Protein AF-A0A960T2F0-F1 (afdb_monomer_lite)

Sequence (79 aa):
MATKTISIDLVAYEKLSAAKLGPGDSFSQVIRRAKWDESPKTCGALLSALGSIPAADDDVILRLESAQERDSPPDDPWA

pLDDT: mean 90.04, std 7.22, range [63.22, 97.44]

Structure (mmCIF, N/CA/C/O backbone):
data_AF-A0A960T2F0-F1
#
_entry.id   AF-A0A960T2F0-F1
#
loop_
_atom_site.group_PDB
_atom_site.id
_atom_site.type_symbol
_atom_site.label_atom_id
_atom_site.label_alt_id
_atom_site.label_comp_id
_atom_site.label_asym_id
_atom_site.label_entity_id
_atom_site.label_seq_id
_atom_site.pdbx_PDB_ins_code
_atom_site.Cartn_x
_atom_site.Cartn_y
_atom_site.Cartn_z
_atom_site.occupancy
_atom_site.B_iso_or_equiv
_atom_site.auth_seq_id
_atom_site.auth_comp_id
_atom_site.auth_asym_id
_atom_site.auth_atom_id
_atom_site.pdbx_PDB_model_num
ATOM 1 N N . MET A 1 1 ? -15.363 20.526 3.979 1.00 63.22 1 MET A N 1
ATOM 2 C CA . MET A 1 1 ? -14.804 19.182 3.706 1.00 63.22 1 MET A CA 1
ATOM 3 C C . MET A 1 1 ? -15.592 18.562 2.571 1.00 63.22 1 MET A C 1
ATOM 5 O O . MET A 1 1 ? -16.807 18.705 2.566 1.00 63.22 1 MET A O 1
ATOM 9 N N . ALA A 1 2 ? -14.925 17.919 1.616 1.00 86.06 2 ALA A N 1
ATOM 10 C CA . ALA A 1 2 ? -15.619 17.151 0.590 1.00 86.06 2 ALA A CA 1
ATOM 11 C C . ALA A 1 2 ? -16.161 15.859 1.219 1.00 86.06 2 ALA A C 1
ATOM 13 O O . ALA A 1 2 ? -15.395 15.089 1.795 1.00 86.06 2 ALA A O 1
ATOM 14 N N . THR A 1 3 ? -17.469 15.636 1.125 1.00 89.81 3 THR A N 1
ATOM 15 C CA . THR A 1 3 ? -18.107 14.402 1.597 1.00 89.81 3 THR A CA 1
ATOM 16 C C . THR A 1 3 ? -18.305 13.465 0.412 1.00 89.81 3 THR A C 1
ATOM 18 O O . THR A 1 3 ? -18.696 13.896 -0.673 1.00 89.81 3 THR A O 1
ATOM 21 N N . LYS A 1 4 ? -18.029 12.178 0.616 1.00 90.69 4 LYS A N 1
ATOM 22 C CA . LYS A 1 4 ? -18.342 11.110 -0.334 1.00 90.69 4 LYS A CA 1
ATOM 23 C C . LYS A 1 4 ? -19.295 10.133 0.340 1.00 90.69 4 LYS A C 1
ATOM 25 O O . LYS A 1 4 ? -19.083 9.769 1.494 1.00 90.69 4 LYS A O 1
ATOM 30 N N . THR A 1 5 ? -20.327 9.725 -0.386 1.00 94.50 5 THR A N 1
ATOM 31 C CA . THR A 1 5 ? -21.264 8.692 0.057 1.00 94.50 5 THR A CA 1
ATOM 32 C C . THR A 1 5 ? -20.792 7.352 -0.485 1.00 94.50 5 THR A C 1
ATOM 34 O O . THR A 1 5 ? -20.489 7.245 -1.671 1.00 94.50 5 THR A O 1
ATOM 37 N N . ILE A 1 6 ? -20.725 6.348 0.384 1.00 92.19 6 ILE A N 1
ATOM 38 C CA . ILE A 1 6 ? -20.392 4.969 0.026 1.00 92.19 6 ILE A CA 1
ATOM 39 C C . ILE A 1 6 ? -21.527 4.051 0.476 1.00 92.19 6 ILE A C 1
ATOM 41 O O . ILE A 1 6 ? -22.139 4.286 1.519 1.00 92.19 6 ILE A O 1
ATOM 45 N N . SER A 1 7 ? -21.796 3.010 -0.301 1.00 95.25 7 SER A N 1
ATOM 46 C CA . SER A 1 7 ? -22.618 1.882 0.135 1.00 95.25 7 SER A CA 1
ATOM 47 C C . SER A 1 7 ? -21.694 0.824 0.725 1.00 95.25 7 SER A C 1
ATOM 49 O O . SER A 1 7 ? -20.661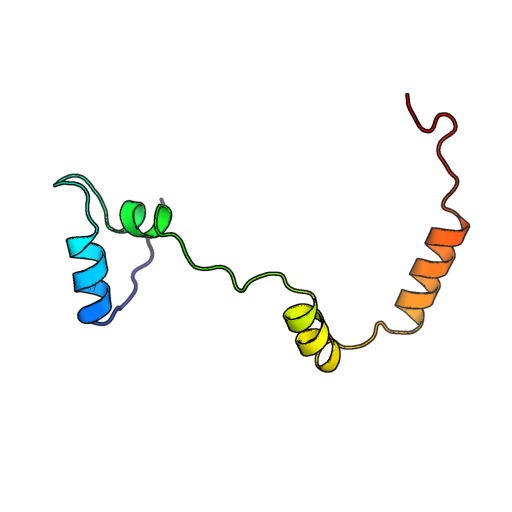 0.514 0.136 1.00 95.25 7 SER A O 1
ATOM 51 N N . ILE A 1 8 ? -22.055 0.284 1.885 1.00 94.00 8 ILE A N 1
ATOM 52 C CA . ILE A 1 8 ? -21.331 -0.804 2.547 1.00 94.00 8 ILE A CA 1
ATOM 53 C C . ILE A 1 8 ? -22.326 -1.893 2.927 1.00 94.00 8 ILE A C 1
ATOM 55 O O . ILE A 1 8 ? -23.506 -1.603 3.141 1.00 94.00 8 ILE A O 1
ATOM 59 N N . ASP A 1 9 ? -21.864 -3.137 2.997 1.00 97.12 9 ASP A N 1
ATOM 60 C CA . ASP A 1 9 ? -22.695 -4.224 3.498 1.00 97.12 9 ASP A CA 1
ATOM 61 C C . ASP A 1 9 ? -22.972 -4.074 5.006 1.00 97.12 9 ASP A C 1
ATOM 63 O O . ASP A 1 9 ? -22.325 -3.300 5.724 1.00 97.12 9 ASP A O 1
ATOM 67 N N . LEU A 1 10 ? -23.970 -4.818 5.486 1.00 97.19 10 LEU A N 1
ATOM 68 C CA . LEU A 1 10 ? -24.412 -4.737 6.875 1.00 97.19 10 LEU A CA 1
ATOM 69 C C . LEU A 1 10 ? -23.320 -5.187 7.858 1.00 97.19 10 LEU A C 1
ATOM 71 O O . LEU A 1 10 ? -23.165 -4.586 8.917 1.00 97.19 10 LEU A O 1
ATOM 75 N N . VAL A 1 11 ? -22.514 -6.184 7.487 1.00 97.12 11 VAL A N 1
ATOM 76 C CA . VAL A 1 11 ? -21.437 -6.711 8.337 1.00 97.12 11 VAL A CA 1
ATOM 77 C C . VAL A 1 11 ? -20.342 -5.658 8.524 1.00 97.12 11 VAL A C 1
ATOM 79 O O . VAL A 1 11 ? -19.846 -5.451 9.634 1.00 97.12 11 VAL A O 1
ATOM 82 N N . ALA A 1 12 ? -19.970 -4.954 7.456 1.00 94.12 12 ALA A N 1
ATOM 83 C CA . ALA A 1 12 ? -19.027 -3.846 7.495 1.00 94.12 12 ALA A CA 1
ATOM 84 C C . ALA A 1 12 ? -19.567 -2.683 8.337 1.00 94.12 12 ALA A C 1
ATOM 86 O O . ALA A 1 12 ? -18.832 -2.122 9.155 1.00 94.12 12 ALA A O 1
ATOM 87 N N . TYR A 1 13 ? -20.853 -2.351 8.187 1.00 95.06 13 TYR A N 1
ATOM 88 C CA . TYR A 1 13 ? -21.509 -1.328 9.001 1.00 95.06 13 TYR A CA 1
ATOM 89 C C . TYR A 1 13 ? -21.456 -1.666 10.498 1.00 95.06 13 TYR A C 1
ATOM 91 O O . TYR A 1 13 ? -21.050 -0.830 11.309 1.00 95.06 13 TYR A O 1
ATOM 99 N N . GLU A 1 14 ? -21.811 -2.897 10.870 1.00 96.06 14 GLU A N 1
ATOM 100 C CA . GLU A 1 14 ? -21.795 -3.359 12.260 1.00 96.06 14 GLU A CA 1
ATOM 101 C C . GLU A 1 14 ? -20.387 -3.332 12.859 1.00 96.06 14 GLU A C 1
ATOM 103 O O . GLU A 1 14 ? -20.208 -2.840 13.975 1.00 96.06 14 GLU A O 1
ATOM 108 N N . LYS A 1 15 ? -19.367 -3.757 12.099 1.00 93.44 15 LYS A N 1
ATOM 109 C CA . LYS A 1 15 ? -17.959 -3.664 12.520 1.00 93.44 15 LYS A CA 1
ATOM 110 C C . LYS A 1 15 ? -17.533 -2.224 12.797 1.00 93.44 15 LYS A C 1
ATOM 112 O O . LYS A 1 15 ? -16.908 -1.956 13.821 1.00 93.44 15 LYS A O 1
ATOM 117 N N . LEU A 1 16 ? -17.885 -1.286 11.914 1.00 93.31 16 LEU A N 1
ATOM 118 C CA . LEU A 1 16 ? -17.579 0.133 12.114 1.00 93.31 16 LEU A CA 1
ATOM 119 C C . LEU A 1 16 ? -18.330 0.720 13.314 1.00 93.31 16 LEU A C 1
ATOM 121 O O . LEU A 1 16 ? -17.783 1.564 14.021 1.00 93.31 16 LEU A O 1
ATOM 125 N N . SER A 1 17 ? -19.570 0.281 13.544 1.00 93.31 17 SER A N 1
ATOM 126 C CA . SER A 1 17 ? -20.381 0.695 14.691 1.00 93.31 17 SER A CA 1
ATOM 127 C C . SER A 1 17 ? -19.782 0.210 16.009 1.00 93.31 17 SER A C 1
ATOM 129 O O . SER A 1 17 ? -19.553 1.018 16.907 1.00 93.31 17 SER A O 1
ATOM 131 N N . ALA A 1 18 ? -19.444 -1.079 16.095 1.00 93.50 18 ALA A N 1
ATOM 132 C CA . ALA A 1 18 ? -18.840 -1.690 17.278 1.00 93.50 18 ALA A CA 1
ATOM 133 C C . ALA A 1 18 ? -17.452 -1.121 17.596 1.00 93.50 18 ALA A C 1
ATOM 135 O O . ALA A 1 18 ? -17.061 -1.037 18.756 1.00 93.50 18 ALA A O 1
ATOM 136 N N . ALA A 1 19 ? -16.705 -0.709 16.571 1.00 93.19 19 ALA A N 1
ATOM 137 C CA . ALA A 1 19 ? -15.381 -0.143 16.754 1.00 93.19 19 ALA A CA 1
ATOM 138 C C . ALA A 1 19 ? -15.392 1.275 17.346 1.00 93.19 19 ALA A C 1
ATOM 140 O O . ALA A 1 19 ? -14.326 1.715 17.773 1.00 93.19 19 ALA A O 1
ATOM 141 N N . LYS A 1 20 ? -16.523 2.003 17.367 1.00 94.19 20 LYS A N 1
ATOM 142 C CA . LYS A 1 20 ? -16.614 3.369 17.922 1.00 94.19 20 LYS A CA 1
ATOM 143 C C . LYS A 1 20 ? -16.215 3.414 19.398 1.00 94.19 20 LYS A C 1
ATOM 145 O O . LYS A 1 20 ? -16.661 2.600 20.195 1.00 94.19 20 LYS A O 1
ATOM 150 N N . LEU A 1 21 ? -15.430 4.423 19.776 1.00 92.31 21 LEU A N 1
ATOM 151 C CA . LEU A 1 21 ? -14.977 4.618 21.161 1.00 92.31 21 LEU A CA 1
ATOM 152 C C . LEU A 1 21 ? -15.989 5.379 22.031 1.00 92.31 21 LEU A C 1
ATOM 154 O O . LEU A 1 21 ? -15.856 5.406 23.250 1.00 92.31 21 LEU A O 1
ATOM 158 N N . GLY A 1 22 ? -16.993 6.014 21.424 1.00 91.50 22 GLY A N 1
ATOM 159 C CA . GLY A 1 22 ? -18.020 6.745 22.154 1.00 91.50 22 GLY A CA 1
ATOM 160 C C . GLY A 1 22 ? -19.001 7.493 21.247 1.00 91.50 22 GLY A C 1
ATOM 161 O O . GLY A 1 22 ? -18.893 7.427 20.021 1.00 91.50 22 GLY A O 1
ATOM 162 N N . PRO A 1 23 ? -19.948 8.245 21.837 1.00 84.19 23 PRO A N 1
ATOM 163 C CA . PRO A 1 23 ? -21.061 8.871 21.114 1.00 84.19 23 PRO A CA 1
ATOM 164 C C . PRO A 1 23 ? -20.646 9.932 20.083 1.00 84.19 23 PRO A C 1
ATOM 166 O O . PRO A 1 23 ? -21.381 10.184 19.134 1.00 84.19 23 PRO A O 1
ATOM 169 N N . GLY A 1 24 ? -19.476 10.555 20.260 1.00 89.25 24 GLY A N 1
ATOM 170 C CA . GLY A 1 24 ? -18.933 11.571 19.349 1.00 89.25 24 GLY A CA 1
ATOM 171 C C . GLY A 1 24 ? -17.997 11.025 18.266 1.00 89.25 24 GLY A C 1
ATOM 172 O O . GLY A 1 24 ? -17.489 11.799 17.458 1.00 89.25 24 GLY A O 1
ATOM 173 N N . ASP A 1 25 ? -17.739 9.717 18.255 1.00 91.69 25 ASP A N 1
ATOM 174 C CA . ASP A 1 25 ? -16.782 9.098 17.343 1.00 91.69 25 ASP A CA 1
ATOM 175 C C . ASP A 1 25 ? -17.451 8.787 15.996 1.00 91.69 25 ASP A C 1
ATOM 177 O O . ASP A 1 25 ? -18.332 7.931 15.871 1.00 91.69 25 ASP A O 1
ATOM 181 N N . SER A 1 26 ? -17.062 9.536 14.969 1.00 93.12 26 SER A N 1
ATOM 182 C CA . SER A 1 26 ? -17.601 9.405 13.613 1.00 93.12 26 SER A CA 1
ATOM 183 C C . SER A 1 26 ? -17.034 8.179 12.896 1.00 93.12 26 SER A C 1
ATOM 185 O O . SER A 1 26 ? -15.891 7.787 13.122 1.00 93.12 26 SER A O 1
ATOM 187 N N . PHE A 1 27 ? -17.772 7.612 11.934 1.00 92.69 27 PHE A N 1
ATOM 188 C CA . PHE A 1 27 ? -17.237 6.526 11.097 1.00 92.69 27 PHE A CA 1
ATOM 189 C C . PHE A 1 27 ? -15.948 6.929 10.367 1.00 92.69 27 PHE A C 1
ATOM 191 O O . PHE A 1 27 ? -15.031 6.124 10.247 1.00 92.69 27 PHE A O 1
ATOM 198 N N . SER A 1 28 ? -15.811 8.198 9.978 1.00 92.44 28 SER A N 1
ATOM 199 C CA . SER A 1 28 ? -14.574 8.728 9.397 1.00 92.44 28 SER A CA 1
ATOM 200 C C . SER A 1 28 ? -13.384 8.712 10.366 1.00 92.44 28 SER A C 1
ATOM 202 O O . SER A 1 28 ? -12.241 8.667 9.918 1.00 92.44 28 SER A O 1
ATOM 204 N N . GLN A 1 29 ? -13.601 8.795 11.682 1.00 94.19 29 GLN A N 1
ATOM 205 C CA . GLN A 1 29 ? -12.541 8.612 12.683 1.00 94.19 29 GLN A CA 1
ATOM 206 C C . GLN A 1 29 ? -12.218 7.131 12.884 1.00 94.19 29 GLN A C 1
ATOM 208 O O . GLN A 1 29 ? -11.038 6.790 12.927 1.00 94.19 29 GLN A O 1
ATOM 213 N N . VAL A 1 30 ? -13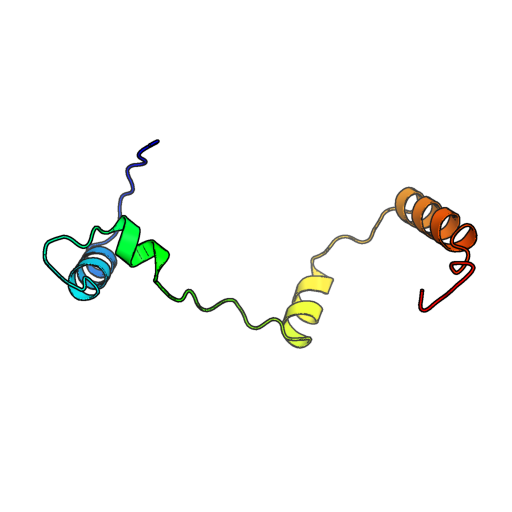.234 6.258 12.917 1.00 94.44 30 VAL A N 1
ATOM 214 C CA . VAL A 1 30 ? -13.049 4.797 12.975 1.00 94.44 30 VAL A CA 1
ATOM 215 C C . VAL A 1 30 ? -12.188 4.307 11.808 1.00 94.44 30 VAL A C 1
ATOM 217 O O . VAL A 1 30 ? -11.169 3.659 12.028 1.00 94.44 30 VAL A O 1
ATOM 220 N N . ILE A 1 31 ? -12.549 4.682 10.577 1.00 92.06 31 ILE A N 1
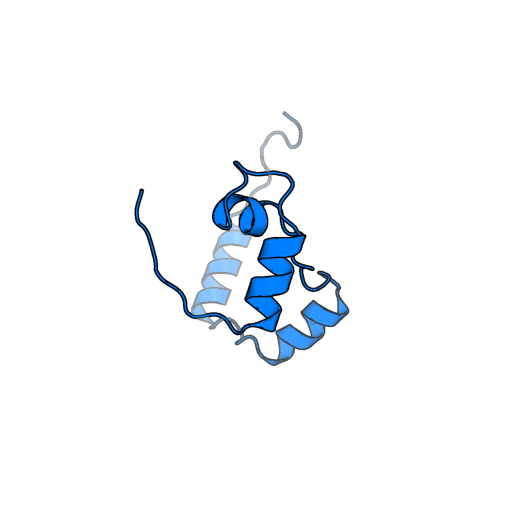ATOM 221 C CA . ILE A 1 31 ? -11.829 4.296 9.354 1.00 92.06 31 ILE A CA 1
ATOM 222 C C . ILE A 1 31 ? -10.380 4.799 9.383 1.00 92.06 31 ILE A C 1
ATOM 224 O O . ILE A 1 31 ? -9.469 4.064 9.014 1.00 92.06 31 ILE A O 1
ATOM 228 N N . ARG A 1 32 ? -10.150 6.033 9.854 1.00 90.50 32 ARG A N 1
ATOM 229 C CA . ARG A 1 32 ? -8.802 6.623 9.924 1.00 90.50 32 ARG A CA 1
ATOM 230 C C . ARG A 1 32 ? -7.882 5.940 10.931 1.00 90.50 32 ARG A C 1
ATOM 232 O O . ARG A 1 32 ? -6.680 5.919 10.701 1.00 90.50 32 ARG A O 1
ATOM 239 N N . ARG A 1 33 ? -8.414 5.418 12.041 1.00 91.69 33 ARG A N 1
ATOM 240 C CA . ARG A 1 33 ? -7.604 4.705 13.046 1.00 91.69 33 ARG A CA 1
ATOM 241 C C . ARG A 1 33 ? -7.492 3.204 12.799 1.00 91.69 33 ARG A C 1
ATOM 243 O O . ARG A 1 33 ? -6.752 2.537 13.520 1.00 91.69 33 ARG A O 1
ATOM 250 N N . ALA A 1 34 ? -8.278 2.661 11.872 1.00 88.50 34 ALA A N 1
ATOM 251 C CA . ALA A 1 34 ? -8.226 1.246 11.558 1.00 88.50 34 ALA A CA 1
ATOM 252 C C . ALA A 1 34 ? -6.804 0.889 11.105 1.00 88.50 34 ALA A C 1
ATOM 254 O O . ALA A 1 34 ? -6.218 1.575 10.266 1.00 88.50 34 ALA A O 1
ATOM 255 N N . LYS A 1 35 ? -6.244 -0.177 11.680 1.00 84.88 35 LYS A N 1
ATOM 256 C CA . LYS A 1 35 ? -5.037 -0.792 11.138 1.00 84.88 35 LYS A CA 1
ATOM 257 C C . LYS A 1 35 ? -5.469 -1.655 9.966 1.00 84.88 35 LYS A C 1
ATOM 259 O O . LYS A 1 35 ? -6.151 -2.657 10.154 1.00 84.88 35 LYS A O 1
ATOM 264 N N . TRP A 1 36 ? -5.113 -1.216 8.772 1.00 82.06 36 TRP A N 1
ATOM 265 C CA . TRP A 1 36 ? -5.208 -2.027 7.572 1.00 82.06 36 TRP A CA 1
ATOM 266 C C . TRP A 1 36 ? -3.922 -2.830 7.516 1.00 82.06 36 TRP A C 1
ATOM 268 O O . TRP A 1 36 ? -2.845 -2.232 7.523 1.00 82.06 36 TRP A O 1
ATOM 278 N N . ASP A 1 37 ? -4.024 -4.155 7.537 1.00 78.62 37 ASP A N 1
ATOM 279 C CA . ASP A 1 37 ? -2.850 -4.996 7.353 1.00 78.62 37 ASP A CA 1
ATOM 280 C C . ASP A 1 37 ? -2.276 -4.688 5.967 1.00 78.62 37 ASP A C 1
ATOM 282 O O . ASP A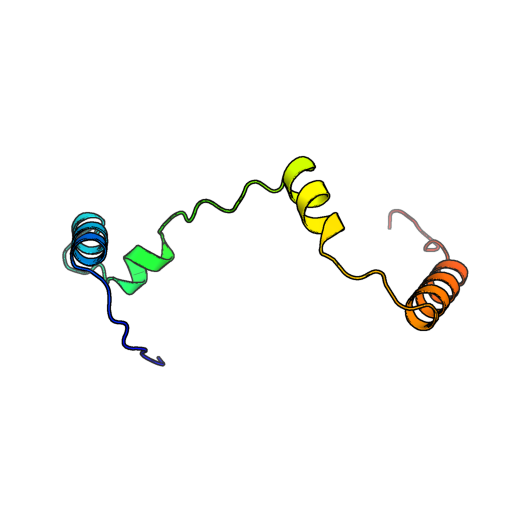 1 37 ? -2.833 -5.072 4.936 1.00 78.62 37 ASP A O 1
ATOM 286 N N . GLU A 1 38 ? -1.185 -3.922 5.930 1.00 73.88 38 GLU A N 1
ATOM 287 C CA . GLU A 1 38 ? -0.401 -3.791 4.713 1.00 73.88 38 GLU A CA 1
ATOM 288 C C . GLU A 1 38 ? 0.119 -5.185 4.372 1.00 73.88 38 GLU A C 1
ATOM 290 O O . GLU A 1 38 ? 0.613 -5.906 5.244 1.00 73.88 38 GLU A O 1
ATOM 295 N N . SER A 1 39 ? 0.015 -5.573 3.098 1.00 70.38 39 SER A N 1
ATOM 296 C CA . SER A 1 39 ? 0.675 -6.794 2.645 1.00 70.38 39 SER A CA 1
ATOM 297 C C . SER A 1 39 ? 2.143 -6.724 3.070 1.00 70.38 39 SER A C 1
ATOM 299 O O . SER A 1 39 ? 2.796 -5.703 2.819 1.00 70.38 39 SER A O 1
ATOM 301 N N . PRO A 1 40 ? 2.667 -7.753 3.755 1.00 69.69 40 PRO A N 1
ATOM 302 C CA . PRO A 1 40 ? 3.999 -7.679 4.317 1.00 69.69 40 PRO A CA 1
ATOM 303 C C . PRO A 1 40 ? 4.992 -7.478 3.170 1.00 69.69 40 PRO A C 1
ATOM 305 O O . PRO A 1 40 ? 5.006 -8.242 2.200 1.00 69.69 40 PRO A O 1
ATOM 308 N N . LYS A 1 41 ? 5.804 -6.419 3.273 1.00 82.44 41 LYS A N 1
ATOM 309 C CA . LYS A 1 41 ? 6.821 -6.024 2.285 1.00 82.44 41 LYS A CA 1
ATOM 310 C C . LYS A 1 41 ? 7.997 -7.001 2.338 1.00 82.44 41 LYS A C 1
ATOM 312 O O . LYS A 1 41 ? 9.083 -6.675 2.801 1.00 82.44 41 LYS A O 1
ATOM 317 N N . THR A 1 42 ? 7.737 -8.242 1.945 1.00 89.94 42 THR A N 1
ATOM 318 C CA . THR A 1 42 ? 8.705 -9.340 1.949 1.00 89.94 42 THR A CA 1
ATOM 319 C C . THR A 1 42 ? 9.371 -9.475 0.587 1.00 89.94 42 THR A C 1
ATOM 321 O O . THR A 1 42 ? 8.775 -9.163 -0.446 1.00 89.94 42 THR A O 1
ATOM 324 N N . CYS A 1 43 ? 10.583 -10.033 0.568 1.00 88.94 43 CYS A N 1
ATOM 325 C CA . CYS A 1 43 ? 11.262 -10.374 -0.682 1.00 88.94 43 CYS A CA 1
ATOM 326 C C . CYS A 1 43 ? 10.450 -11.366 -1.533 1.00 88.94 43 CYS A C 1
ATOM 328 O O . CYS A 1 43 ? 10.481 -11.284 -2.754 1.00 88.94 43 CYS A O 1
ATOM 330 N N . GLY A 1 44 ? 9.682 -12.268 -0.908 1.00 90.12 44 GLY A N 1
ATOM 331 C CA . GLY A 1 44 ? 8.804 -13.199 -1.627 1.00 90.12 44 GLY A CA 1
ATOM 332 C C . GLY A 1 44 ? 7.654 -12.497 -2.357 1.00 90.12 44 GLY A C 1
ATOM 333 O O . GLY A 1 44 ? 7.352 -12.834 -3.503 1.00 90.12 44 GLY A O 1
ATOM 334 N N . ALA A 1 45 ? 7.055 -11.480 -1.728 1.00 87.81 45 ALA A N 1
ATOM 335 C CA . ALA A 1 45 ? 6.035 -10.647 -2.362 1.00 87.81 45 ALA A CA 1
ATOM 336 C C . ALA A 1 45 ? 6.617 -9.830 -3.529 1.00 87.81 45 ALA A C 1
ATOM 338 O O . ALA A 1 45 ? 6.008 -9.776 -4.596 1.00 87.81 45 ALA A O 1
ATOM 339 N N . LEU A 1 46 ? 7.821 -9.266 -3.363 1.00 88.56 46 LEU A N 1
ATOM 340 C CA . LEU A 1 46 ? 8.531 -8.571 -4.441 1.00 88.56 46 LEU A CA 1
ATOM 341 C C . LEU A 1 46 ? 8.830 -9.508 -5.620 1.00 88.56 46 LEU A C 1
ATOM 343 O O . LEU A 1 46 ? 8.529 -9.167 -6.759 1.00 88.56 46 LEU A O 1
ATOM 347 N N . LEU A 1 47 ? 9.375 -10.698 -5.354 1.00 91.88 47 LEU A N 1
ATOM 348 C CA . LEU A 1 47 ? 9.710 -11.670 -6.397 1.00 91.88 47 LEU A CA 1
ATOM 349 C C . LEU A 1 47 ? 8.477 -12.089 -7.204 1.00 91.88 47 LEU A C 1
ATOM 351 O O . LEU A 1 47 ? 8.533 -12.165 -8.428 1.00 91.88 47 LEU A O 1
ATOM 355 N N . SER A 1 48 ? 7.354 -12.308 -6.518 1.00 89.25 48 SER A N 1
ATOM 356 C CA . SER A 1 48 ? 6.082 -12.636 -7.170 1.00 89.25 48 SER A CA 1
ATOM 357 C C . SER A 1 48 ? 5.593 -11.495 -8.069 1.00 89.25 48 SER A C 1
ATOM 359 O O . SER A 1 48 ? 5.082 -11.746 -9.156 1.00 89.25 48 SER A O 1
ATOM 361 N N . ALA A 1 49 ? 5.779 -10.241 -7.643 1.00 88.00 49 ALA A N 1
ATOM 362 C CA . ALA A 1 49 ? 5.390 -9.068 -8.421 1.00 88.00 49 ALA A CA 1
ATOM 363 C C . ALA A 1 49 ? 6.280 -8.851 -9.657 1.00 88.00 49 ALA A C 1
ATOM 365 O O . ALA A 1 49 ? 5.757 -8.497 -10.715 1.00 88.00 49 ALA A O 1
ATOM 366 N N . LEU A 1 50 ? 7.592 -9.104 -9.561 1.00 90.56 50 LEU A N 1
ATOM 367 C CA . LEU A 1 50 ? 8.554 -8.872 -10.650 1.00 90.56 50 LEU A CA 1
ATOM 368 C C . LEU A 1 50 ? 8.202 -9.615 -11.944 1.00 90.56 50 LEU A C 1
ATOM 370 O O . LEU A 1 50 ? 8.427 -9.076 -13.020 1.00 90.56 50 LEU A O 1
ATOM 374 N N . GLY A 1 51 ? 7.585 -10.798 -11.861 1.00 88.56 51 GLY A N 1
ATOM 375 C CA . GLY A 1 51 ? 7.139 -11.534 -13.052 1.00 88.56 51 GLY A CA 1
ATOM 376 C C . GLY A 1 51 ? 6.034 -10.837 -13.860 1.00 88.56 51 GLY A C 1
ATOM 377 O O . GLY A 1 51 ? 5.798 -11.203 -15.006 1.00 88.56 51 GLY A O 1
ATOM 378 N N . SER A 1 52 ? 5.355 -9.847 -13.275 1.00 88.50 52 SER A N 1
ATOM 379 C CA . SER A 1 52 ? 4.271 -9.083 -13.912 1.00 88.50 52 SER A CA 1
ATOM 380 C C . SER A 1 52 ? 4.644 -7.638 -14.250 1.00 88.50 52 SER A C 1
ATOM 382 O O . SER A 1 52 ? 3.876 -6.948 -14.919 1.00 88.50 52 SER A O 1
ATOM 384 N N . ILE A 1 53 ? 5.798 -7.167 -13.775 1.00 90.94 53 ILE A N 1
ATOM 385 C CA . ILE A 1 53 ? 6.251 -5.796 -13.998 1.00 90.94 53 ILE A CA 1
ATOM 386 C C . ILE A 1 53 ? 6.953 -5.751 -15.362 1.00 90.94 53 ILE A C 1
ATOM 388 O O . ILE A 1 53 ? 7.858 -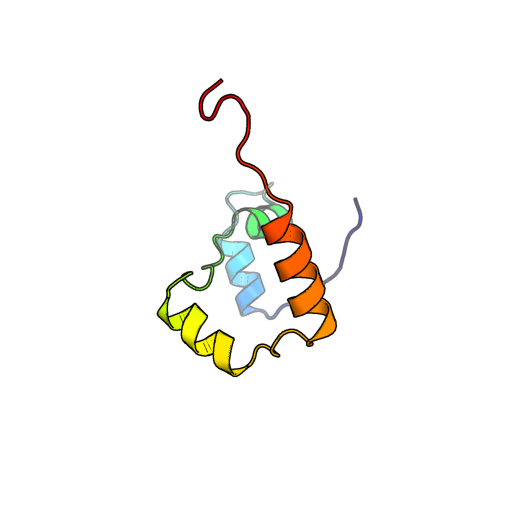6.555 -15.593 1.00 90.94 53 ILE A O 1
ATOM 392 N N . PRO A 1 54 ? 6.558 -4.847 -16.276 1.00 91.75 54 PRO A N 1
ATOM 393 C CA . PRO A 1 54 ? 7.248 -4.705 -17.550 1.00 91.75 54 PRO A CA 1
ATOM 394 C C . PRO A 1 54 ? 8.700 -4.272 -17.323 1.00 91.75 54 PRO A C 1
ATOM 396 O O . PRO A 1 54 ? 8.987 -3.458 -16.441 1.00 91.75 54 PRO A O 1
ATOM 399 N N . ALA A 1 55 ? 9.611 -4.817 -18.130 1.00 91.00 55 ALA A N 1
ATOM 400 C CA . ALA A 1 55 ? 10.982 -4.328 -18.178 1.00 91.00 55 ALA A CA 1
ATOM 401 C C . ALA A 1 55 ? 11.002 -2.871 -18.668 1.00 91.00 55 ALA A C 1
ATOM 403 O O . ALA A 1 55 ? 10.103 -2.440 -19.391 1.00 91.00 55 ALA A O 1
ATOM 404 N N . ALA A 1 56 ? 12.019 -2.114 -18.255 1.00 93.12 56 ALA A N 1
ATOM 405 C CA . ALA A 1 56 ? 12.246 -0.786 -18.804 1.00 93.12 56 ALA A CA 1
ATOM 406 C C . ALA A 1 56 ? 12.703 -0.893 -20.267 1.00 93.12 56 ALA A C 1
ATOM 408 O O . ALA A 1 56 ? 13.464 -1.799 -20.608 1.00 93.12 56 ALA A O 1
ATOM 409 N N . ASP A 1 57 ? 12.246 0.043 -21.093 1.00 96.38 57 ASP A N 1
ATOM 410 C CA . ASP A 1 57 ? 12.642 0.143 -22.496 1.00 96.38 57 ASP A CA 1
ATOM 411 C C . ASP A 1 57 ? 14.111 0.593 -22.636 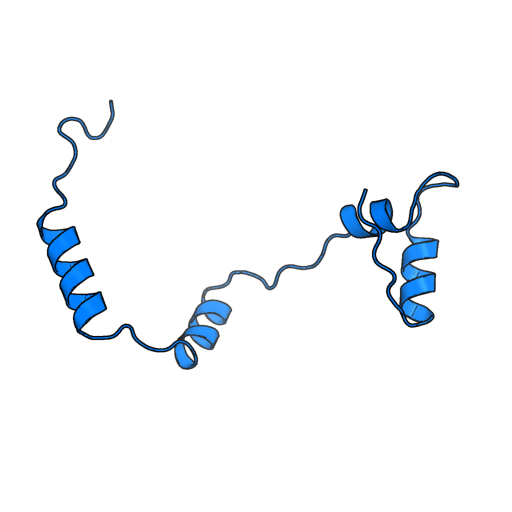1.00 96.38 57 ASP A C 1
ATOM 413 O O . ASP A 1 57 ? 14.679 1.220 -21.734 1.00 96.38 57 ASP A O 1
ATOM 417 N N . ASP A 1 58 ? 14.731 0.292 -23.779 1.00 96.94 58 ASP A N 1
ATOM 418 C CA . ASP A 1 58 ? 16.161 0.539 -24.023 1.00 96.94 58 ASP A CA 1
ATOM 419 C C . ASP A 1 58 ? 16.555 2.020 -23.877 1.00 96.94 58 ASP A C 1
ATOM 421 O O . ASP A 1 58 ? 17.651 2.336 -23.414 1.00 96.94 58 ASP A O 1
ATOM 425 N N . ASP A 1 59 ? 15.664 2.949 -24.230 1.00 97.31 59 ASP A N 1
ATOM 426 C CA . ASP A 1 59 ? 15.895 4.388 -24.076 1.00 97.31 59 ASP A CA 1
ATOM 427 C C . ASP A 1 59 ? 15.936 4.806 -22.598 1.00 97.31 59 ASP A C 1
ATOM 429 O O . ASP A 1 59 ? 16.755 5.638 -22.193 1.00 97.31 59 ASP A O 1
ATOM 433 N N . VAL A 1 60 ? 15.079 4.195 -21.774 1.00 97.00 60 VAL A N 1
ATOM 434 C CA . VAL A 1 60 ? 15.064 4.390 -20.325 1.00 97.00 60 VAL A CA 1
ATOM 435 C C . VAL A 1 60 ? 16.345 3.840 -19.717 1.00 97.00 60 VAL A C 1
ATOM 437 O O . VAL A 1 60 ? 16.952 4.532 -18.898 1.00 97.00 60 VAL A O 1
ATOM 440 N N . ILE A 1 61 ? 16.773 2.645 -20.134 1.00 96.94 61 ILE A N 1
ATOM 441 C CA . ILE A 1 61 ? 18.030 2.041 -19.680 1.00 96.94 61 ILE A CA 1
ATOM 442 C C . ILE A 1 61 ? 19.213 2.942 -20.039 1.00 96.94 61 ILE A C 1
ATOM 444 O O . ILE A 1 61 ? 19.944 3.357 -19.141 1.00 96.94 61 ILE A O 1
ATOM 448 N N . LEU A 1 62 ? 19.339 3.355 -21.302 1.00 97.44 62 LEU A N 1
ATOM 449 C CA . LEU A 1 62 ? 20.435 4.211 -21.762 1.00 97.44 62 LEU A CA 1
ATOM 450 C C . LEU A 1 62 ? 20.497 5.541 -20.997 1.00 97.44 62 LEU A C 1
ATOM 452 O O . LEU A 1 62 ? 21.575 6.028 -20.640 1.00 97.44 62 LEU A O 1
ATOM 456 N N . ARG A 1 63 ? 19.333 6.140 -20.714 1.00 97.19 63 ARG A N 1
ATOM 457 C CA . ARG A 1 63 ? 19.244 7.371 -19.919 1.00 97.19 63 ARG A CA 1
ATOM 458 C C . ARG A 1 63 ? 19.716 7.157 -18.480 1.00 97.19 63 ARG A C 1
ATOM 460 O O . ARG A 1 63 ? 20.346 8.059 -17.925 1.00 97.19 63 ARG A O 1
ATOM 467 N N . LEU A 1 64 ? 19.379 6.019 -17.869 1.00 96.81 64 LEU A N 1
ATOM 468 C CA . LEU A 1 64 ? 19.804 5.672 -16.511 1.00 96.81 64 LEU A CA 1
ATOM 469 C C . LEU A 1 64 ? 21.309 5.401 -16.455 1.00 96.81 64 LEU A C 1
ATOM 471 O O . LEU A 1 64 ? 21.979 5.969 -15.596 1.00 96.81 64 LEU A O 1
ATOM 475 N N . GLU A 1 65 ? 21.850 4.637 -17.404 1.00 96.88 65 GLU A N 1
ATOM 476 C CA . GLU A 1 65 ? 23.292 4.384 -17.516 1.00 96.88 65 GLU A CA 1
ATOM 477 C C . GLU A 1 65 ? 24.070 5.695 -17.680 1.00 96.88 65 GLU A C 1
ATOM 479 O O . GLU A 1 65 ? 24.959 5.999 -16.886 1.00 96.88 65 GLU A O 1
ATOM 484 N N . SER A 1 66 ? 23.642 6.557 -18.609 1.00 96.38 66 SER A N 1
ATOM 485 C CA . SER A 1 66 ? 24.260 7.875 -18.825 1.00 96.38 66 SER A CA 1
ATOM 486 C C . SER A 1 66 ? 24.166 8.796 -17.602 1.00 96.38 66 SER A C 1
ATOM 488 O O . SER A 1 66 ? 24.928 9.756 -17.474 1.00 96.38 66 SER A O 1
ATOM 490 N N . ALA A 1 67 ? 23.163 8.613 -16.740 1.00 95.69 67 ALA A N 1
ATOM 491 C CA . ALA A 1 67 ? 23.046 9.364 -15.493 1.00 95.69 67 ALA A CA 1
ATOM 492 C C . ALA A 1 67 ? 24.020 8.833 -14.441 1.00 95.69 67 ALA A C 1
ATOM 494 O O . ALA A 1 67 ? 24.685 9.634 -13.794 1.00 95.69 67 ALA A O 1
ATOM 495 N N . GLN A 1 68 ? 24.142 7.511 -14.328 1.00 94.81 68 GLN A N 1
ATOM 496 C CA . GLN A 1 68 ? 25.050 6.852 -13.397 1.00 94.81 68 GLN A CA 1
ATOM 497 C C . GLN A 1 68 ? 26.525 7.108 -13.739 1.00 94.81 68 GLN A C 1
ATOM 499 O O . GLN A 1 68 ? 27.326 7.324 -12.840 1.00 94.81 68 GLN A O 1
ATOM 504 N N . GLU A 1 69 ? 26.887 7.175 -15.023 1.00 95.31 69 GLU A N 1
ATOM 505 C CA . GLU A 1 69 ? 28.246 7.546 -15.453 1.00 95.31 69 GLU A CA 1
ATOM 506 C C . GLU A 1 69 ? 28.642 8.976 -15.061 1.00 95.31 69 GLU A C 1
ATOM 508 O O . GLU A 1 69 ? 29.818 9.271 -14.856 1.00 95.31 69 GLU A O 1
ATOM 513 N N . ARG A 1 70 ? 27.661 9.881 -14.977 1.00 94.25 70 ARG A N 1
ATOM 514 C CA . ARG A 1 70 ? 27.866 11.280 -14.577 1.00 94.25 70 ARG A CA 1
ATOM 515 C C . ARG A 1 70 ? 27.729 11.493 -13.071 1.00 94.25 70 ARG A C 1
ATOM 517 O O . ARG A 1 70 ? 27.935 12.617 -12.615 1.00 94.25 70 ARG A O 1
ATOM 524 N N . ASP A 1 71 ? 27.344 10.457 -12.330 1.00 92.25 71 ASP A N 1
ATOM 525 C CA . ASP A 1 71 ? 27.190 10.510 -10.884 1.00 92.25 71 ASP A CA 1
ATOM 526 C C . ASP A 1 71 ? 28.571 10.410 -10.231 1.00 92.25 71 ASP A C 1
ATOM 528 O O . ASP A 1 71 ? 29.176 9.340 -10.136 1.00 92.25 71 ASP A O 1
ATOM 532 N N . SER A 1 72 ? 29.105 11.565 -9.842 1.00 87.62 72 SER A N 1
ATOM 533 C CA . SER A 1 72 ? 30.357 11.654 -9.100 1.00 87.62 72 SER A CA 1
ATOM 534 C C . SER A 1 72 ? 30.055 11.686 -7.605 1.00 87.62 72 SER A C 1
ATOM 536 O O . SER A 1 72 ? 29.132 12.395 -7.191 1.00 87.62 72 SER A O 1
ATOM 538 N N . PRO A 1 73 ? 30.844 10.984 -6.773 1.00 86.88 73 PRO A N 1
ATOM 539 C CA . PRO A 1 73 ? 30.695 11.085 -5.331 1.00 86.88 73 PRO A CA 1
ATOM 540 C C . PRO A 1 73 ? 30.850 12.550 -4.885 1.00 86.88 73 PRO A C 1
ATOM 542 O O . PRO A 1 73 ? 31.640 13.287 -5.483 1.00 86.88 73 PRO A O 1
ATOM 545 N N . PRO A 1 74 ? 30.108 12.983 -3.852 1.00 87.69 74 PRO A N 1
ATOM 546 C CA . PRO A 1 74 ? 30.269 14.320 -3.297 1.00 87.69 74 PRO A CA 1
ATOM 547 C C . PRO A 1 74 ? 31.694 14.515 -2.761 1.00 87.69 74 PRO A C 1
ATOM 549 O O . PRO A 1 74 ? 32.315 13.565 -2.281 1.00 87.69 74 PRO A O 1
ATOM 552 N N . ASP A 1 75 ? 32.188 15.756 -2.818 1.00 86.00 75 ASP A N 1
ATOM 553 C CA . ASP A 1 75 ? 33.547 16.107 -2.375 1.00 86.00 75 ASP A CA 1
ATOM 554 C C . ASP A 1 75 ? 33.798 15.750 -0.897 1.00 86.00 75 ASP A C 1
ATOM 556 O O . ASP A 1 75 ? 34.907 15.355 -0.537 1.00 86.00 75 ASP A O 1
ATOM 560 N N . ASP A 1 76 ? 32.766 15.847 -0.052 1.00 88.81 76 ASP A N 1
ATOM 561 C CA . ASP A 1 76 ? 32.770 15.330 1.317 1.00 88.81 76 ASP A CA 1
ATOM 562 C C . ASP A 1 76 ? 31.643 14.293 1.489 1.00 88.81 76 ASP A C 1
ATOM 564 O O . ASP A 1 76 ? 30.465 14.650 1.389 1.00 88.81 76 ASP A O 1
ATOM 568 N N . PRO A 1 77 ? 31.963 13.013 1.754 1.00 76.50 77 PRO A N 1
ATOM 569 C CA . PRO A 1 77 ? 30.957 11.973 1.951 1.00 76.50 77 PRO A CA 1
ATOM 570 C C . PRO A 1 77 ? 30.192 12.080 3.280 1.00 76.50 77 PRO A C 1
ATOM 572 O O . PRO A 1 77 ? 29.208 11.357 3.456 1.00 76.50 77 PRO A O 1
ATOM 575 N N . TRP A 1 78 ? 30.654 12.910 4.227 1.00 80.44 78 TRP A N 1
ATOM 576 C CA . TRP A 1 78 ? 30.150 12.944 5.607 1.00 80.44 78 TRP A CA 1
ATOM 577 C C . TRP A 1 78 ? 29.938 14.350 6.204 1.00 80.44 78 TRP A C 1
ATOM 579 O O . TRP A 1 78 ? 29.653 14.429 7.403 1.00 80.44 78 TRP A O 1
ATOM 589 N N . ALA A 1 79 ? 30.065 15.430 5.424 1.00 64.94 79 ALA A N 1
ATOM 590 C CA . ALA A 1 79 ? 29.715 16.792 5.865 1.00 64.94 79 ALA A CA 1
ATOM 591 C C . ALA A 1 79 ? 28.216 16.979 6.147 1.00 64.94 79 ALA A C 1
ATOM 593 O O . ALA A 1 79 ? 27.381 16.423 5.396 1.00 64.94 79 ALA A O 1
#

Secondary structure (DSSP, 8-state):
---------HHHHHHHHHT--STT--HHHHHHH----PPP--HHHHHHHHTTSPPPPHHHHHHHHHHHTT-PPPS-S--

Radius of gyration: 23.78 Å; chains: 1; bounding box: 58×32×46 Å

Foldseek 3Di:
DDDDDDDDDPVVVVVLVVQAPDDPGDSVNSVVPDDDPDDPPDPVVVVVCVVVDDDDDPVVVVVVVVVVVVDDADPDNPD